Protein AF-A0AA47EKC7-F1 (afdb_monomer_lite)

pLDDT: mean 82.67, std 8.9, range [52.53, 94.5]

Structure (mmCIF, N/CA/C/O backbone):
data_AF-A0AA47EKC7-F1
#
_entry.id   AF-A0AA47EKC7-F1
#
loop_
_atom_site.group_PDB
_atom_site.id
_atom_site.type_symbol
_atom_site.label_atom_id
_atom_site.label_alt_id
_atom_site.label_comp_id
_atom_site.label_asym_id
_atom_site.label_entity_id
_atom_site.label_seq_id
_atom_site.pdbx_PDB_ins_code
_atom_site.Cartn_x
_atom_site.Cartn_y
_atom_site.Cartn_z
_atom_site.occupancy
_atom_site.B_iso_or_equiv
_atom_site.auth_seq_id
_atom_site.auth_comp_id
_atom_site.auth_asym_id
_atom_site.auth_atom_id
_atom_site.pdbx_PDB_model_num
ATOM 1 N N . 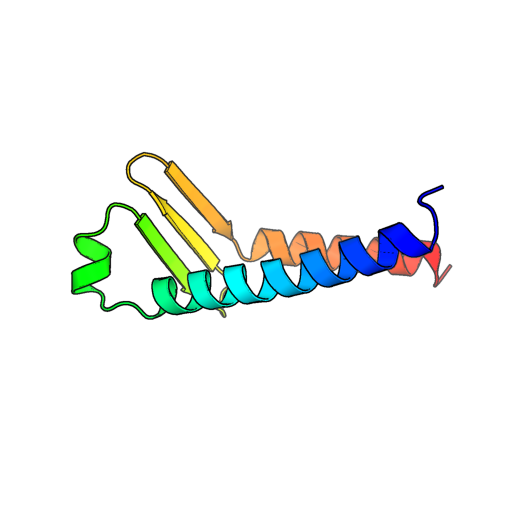MET A 1 1 ? 10.329 25.373 -11.716 1.00 52.53 1 MET A N 1
ATOM 2 C CA . MET A 1 1 ? 11.565 24.664 -11.305 1.00 52.53 1 MET A CA 1
ATOM 3 C C . MET A 1 1 ? 11.600 24.551 -9.788 1.00 52.53 1 MET A C 1
ATOM 5 O O . MET A 1 1 ? 11.835 25.551 -9.120 1.00 52.53 1 MET A O 1
ATOM 9 N N . PHE A 1 2 ? 11.337 23.369 -9.224 1.00 54.53 2 PHE A N 1
ATOM 10 C CA . PHE A 1 2 ? 11.563 23.142 -7.793 1.00 54.53 2 PHE A CA 1
ATOM 11 C C . PHE A 1 2 ? 13.060 23.308 -7.504 1.00 54.53 2 PHE A C 1
ATOM 13 O O . PHE A 1 2 ? 13.892 22.708 -8.187 1.00 54.53 2 PHE A O 1
ATOM 20 N N . LYS A 1 3 ? 13.425 24.154 -6.531 1.00 66.50 3 LYS A N 1
ATOM 21 C CA . LYS A 1 3 ? 14.829 24.309 -6.117 1.00 66.50 3 LYS A CA 1
ATOM 22 C C . LYS A 1 3 ? 15.375 22.920 -5.760 1.00 66.50 3 LYS A C 1
ATOM 24 O O . LYS A 1 3 ? 14.731 22.208 -4.994 1.00 66.50 3 LYS A O 1
ATOM 29 N N . LYS A 1 4 ? 16.554 22.544 -6.279 1.00 66.12 4 LYS A N 1
ATOM 30 C CA . LYS A 1 4 ? 17.196 21.219 -6.081 1.00 66.12 4 LYS A CA 1
ATOM 31 C C . LYS A 1 4 ? 17.182 20.725 -4.622 1.00 66.12 4 LYS A C 1
ATOM 33 O O . LYS A 1 4 ? 17.118 19.523 -4.394 1.00 66.12 4 LYS A O 1
ATOM 38 N N . GLY A 1 5 ? 17.212 21.634 -3.642 1.00 71.12 5 GLY A N 1
ATOM 39 C CA . GLY A 1 5 ? 17.082 21.304 -2.218 1.00 71.12 5 GLY A CA 1
ATOM 40 C C . GLY A 1 5 ? 15.704 20.760 -1.821 1.00 71.12 5 GLY A C 1
ATOM 41 O O . GLY A 1 5 ? 15.637 19.767 -1.111 1.00 71.12 5 GLY A O 1
ATOM 42 N N . ILE A 1 6 ? 14.613 21.340 -2.329 1.00 81.75 6 ILE A N 1
ATOM 43 C CA . ILE A 1 6 ? 13.227 20.960 -1.995 1.00 81.75 6 ILE A CA 1
ATOM 44 C C . ILE A 1 6 ? 12.923 19.527 -2.449 1.00 81.75 6 ILE A C 1
ATOM 46 O O . ILE A 1 6 ? 12.280 18.774 -1.725 1.00 81.75 6 ILE A O 1
ATOM 50 N N . ILE A 1 7 ? 13.451 19.120 -3.608 1.00 85.25 7 ILE A N 1
ATOM 51 C CA . ILE A 1 7 ? 13.251 17.770 -4.159 1.00 85.25 7 ILE A CA 1
ATOM 52 C C . ILE A 1 7 ? 13.789 16.693 -3.203 1.00 85.25 7 ILE A C 1
ATOM 54 O O . ILE A 1 7 ? 13.144 15.663 -3.033 1.00 85.25 7 ILE A O 1
ATOM 58 N N . LYS A 1 8 ? 14.922 16.939 -2.527 1.00 84.31 8 LYS A N 1
ATOM 59 C CA . LYS A 1 8 ? 15.488 15.992 -1.549 1.00 84.31 8 LYS A CA 1
ATOM 60 C C . LYS A 1 8 ? 14.555 15.774 -0.357 1.00 84.31 8 LYS A C 1
ATOM 62 O O . LYS A 1 8 ? 14.348 14.638 0.054 1.00 84.31 8 LYS A O 1
ATOM 67 N N . TYR A 1 9 ? 13.969 16.850 0.168 1.00 88.50 9 TYR A N 1
ATOM 68 C CA . TYR A 1 9 ? 13.023 16.763 1.283 1.00 88.50 9 TYR A CA 1
ATOM 69 C C . TYR A 1 9 ? 11.717 16.087 0.868 1.00 88.50 9 TYR A C 1
ATOM 71 O O . TYR A 1 9 ? 11.210 15.249 1.607 1.00 88.50 9 TYR A O 1
ATOM 79 N N . ILE A 1 10 ? 11.209 16.390 -0.331 1.00 89.50 10 ILE A N 1
ATOM 80 C CA . ILE A 1 10 ? 10.033 15.710 -0.887 1.00 89.50 10 ILE A CA 1
ATOM 81 C C . ILE A 1 10 ? 10.302 14.209 -1.016 1.00 89.50 10 ILE A C 1
ATOM 83 O O . ILE A 1 10 ? 9.476 13.407 -0.597 1.00 89.50 10 ILE A O 1
ATOM 87 N N . PHE A 1 11 ? 11.461 13.818 -1.547 1.00 90.56 11 PHE A N 1
ATOM 88 C CA . PHE A 1 11 ? 11.817 12.410 -1.698 1.00 90.56 11 PHE A CA 1
ATOM 89 C C . PHE A 1 11 ? 11.875 11.680 -0.350 1.00 90.56 11 PHE A C 1
ATOM 91 O O . PHE A 1 11 ? 11.312 10.596 -0.208 1.00 90.56 11 PHE A O 1
ATOM 98 N N . LEU A 1 12 ? 12.486 12.303 0.662 1.00 93.06 12 LEU A N 1
ATOM 99 C CA . LEU A 1 12 ? 12.544 11.746 2.012 1.00 93.06 12 LEU A CA 1
ATOM 100 C C . LEU A 1 12 ? 11.144 11.596 2.627 1.00 93.06 12 LEU A C 1
ATOM 102 O O . LEU A 1 12 ? 10.830 10.548 3.185 1.00 93.06 12 LEU A O 1
ATOM 106 N N . LEU A 1 13 ? 10.278 12.600 2.455 1.00 93.69 13 LEU A N 1
ATOM 107 C CA . LEU A 1 13 ? 8.880 12.529 2.883 1.00 93.69 13 LEU A CA 1
ATOM 108 C C . LEU A 1 13 ? 8.138 11.383 2.193 1.00 93.69 13 L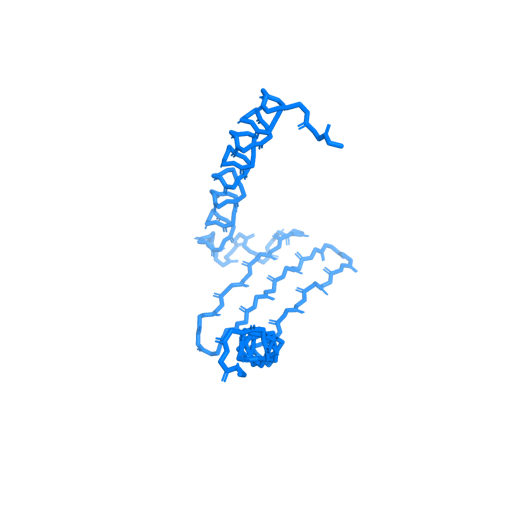EU A C 1
ATOM 110 O O . LEU A 1 13 ? 7.460 10.616 2.870 1.00 93.69 13 LEU A O 1
ATOM 114 N N . VAL A 1 14 ? 8.296 11.224 0.877 1.00 94.06 14 VAL A N 1
ATOM 115 C CA . VAL A 1 14 ? 7.665 10.133 0.118 1.00 94.06 14 VAL A CA 1
ATOM 116 C C . VAL A 1 14 ? 8.106 8.770 0.648 1.00 94.06 14 VAL A C 1
ATOM 118 O O . VAL A 1 14 ? 7.257 7.901 0.840 1.00 94.06 14 VAL A O 1
ATOM 121 N N . ILE A 1 15 ? 9.394 8.582 0.949 1.00 94.50 15 ILE A N 1
ATOM 122 C CA . ILE A 1 15 ? 9.892 7.332 1.544 1.00 94.50 15 ILE A CA 1
ATOM 123 C C . ILE A 1 15 ? 9.259 7.091 2.916 1.00 94.50 15 ILE A C 1
ATOM 125 O O . ILE A 1 15 ? 8.724 6.010 3.158 1.00 94.50 15 ILE A O 1
ATOM 129 N N . CYS A 1 16 ? 9.265 8.092 3.799 1.00 94.12 16 CYS A N 1
ATOM 130 C CA . CYS A 1 16 ? 8.662 7.971 5.127 1.00 94.12 16 CYS A CA 1
ATOM 131 C C . CYS A 1 16 ? 7.171 7.618 5.043 1.00 94.12 16 CYS A C 1
ATOM 133 O O . CYS A 1 16 ? 6.718 6.691 5.714 1.00 94.12 16 CYS A O 1
ATOM 135 N N . PHE A 1 17 ? 6.417 8.300 4.178 1.00 93.94 17 PHE A N 1
ATOM 136 C CA . PHE A 1 17 ? 5.009 7.989 3.942 1.00 93.94 17 PHE A CA 1
ATOM 137 C C . PHE A 1 17 ? 4.818 6.581 3.378 1.00 93.94 17 PHE A C 1
ATOM 139 O O . PHE A 1 17 ? 3.906 5.881 3.807 1.00 93.94 17 PHE A O 1
ATOM 146 N N . SER A 1 18 ? 5.692 6.135 2.475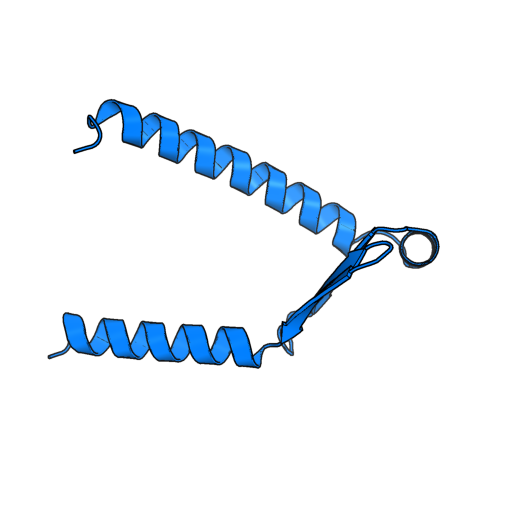 1.00 92.31 18 SER A N 1
ATOM 147 C CA . SER A 1 18 ? 5.617 4.791 1.891 1.00 92.31 18 SER A CA 1
ATOM 148 C C . SER A 1 18 ? 5.786 3.702 2.951 1.00 92.31 18 SER A C 1
ATOM 150 O O . SER A 1 18 ? 5.031 2.733 2.950 1.00 92.31 18 SER A O 1
ATOM 152 N N . ILE A 1 19 ? 6.715 3.883 3.897 1.00 93.56 19 ILE A N 1
ATOM 153 C CA . ILE A 1 19 ? 6.932 2.947 5.014 1.00 93.56 19 ILE A CA 1
ATOM 154 C C . ILE A 1 19 ? 5.694 2.886 5.921 1.00 93.56 19 ILE A C 1
ATOM 156 O O . ILE A 1 19 ? 5.254 1.797 6.291 1.00 93.56 19 ILE A O 1
ATOM 160 N N . LEU A 1 20 ? 5.102 4.041 6.249 1.00 93.38 20 LEU A N 1
ATOM 161 C CA . LEU A 1 20 ? 3.888 4.105 7.072 1.00 93.38 20 LEU A CA 1
ATOM 162 C C . LEU A 1 20 ? 2.697 3.429 6.386 1.00 93.38 20 LEU A C 1
ATOM 164 O O . LEU A 1 20 ? 1.983 2.651 7.018 1.00 93.38 20 LEU A O 1
ATOM 168 N N . ILE A 1 21 ? 2.501 3.697 5.092 1.00 91.00 21 ILE A N 1
ATOM 169 C CA . ILE A 1 21 ? 1.438 3.079 4.293 1.00 91.00 21 ILE A CA 1
ATOM 170 C C . ILE A 1 21 ? 1.639 1.565 4.240 1.00 91.00 21 ILE A C 1
ATOM 172 O O . ILE A 1 21 ? 0.686 0.823 4.464 1.00 91.00 21 ILE A O 1
ATOM 176 N N . TYR A 1 22 ? 2.868 1.102 4.004 1.00 88.88 22 TYR A N 1
ATOM 177 C CA . TYR A 1 22 ? 3.184 -0.324 3.967 1.00 88.88 22 TYR A CA 1
ATOM 178 C C . TYR A 1 22 ? 2.843 -1.018 5.291 1.00 88.88 22 TYR A C 1
ATOM 180 O O . TYR A 1 22 ? 2.089 -1.988 5.296 1.00 88.88 22 TYR A O 1
ATOM 188 N N . GLY A 1 23 ? 3.318 -0.482 6.422 1.00 89.38 23 GLY A N 1
ATOM 189 C CA . GLY A 1 23 ? 3.024 -1.052 7.741 1.00 89.38 23 GLY A CA 1
ATOM 190 C C . GLY A 1 23 ? 1.527 -1.064 8.058 1.00 89.38 23 GLY A C 1
ATOM 191 O O . GLY A 1 23 ? 1.004 -2.051 8.576 1.00 89.38 23 GLY A O 1
ATOM 192 N N . PHE A 1 24 ? 0.810 0.001 7.693 1.00 88.44 24 PHE A N 1
ATOM 193 C CA . PHE A 1 24 ? -0.642 0.070 7.854 1.00 88.44 24 PHE A CA 1
ATOM 194 C C . PHE A 1 24 ? -1.372 -0.997 7.026 1.00 88.44 24 PHE A C 1
ATOM 196 O O . PHE A 1 24 ? -2.298 -1.639 7.528 1.00 88.44 24 PHE A O 1
ATOM 203 N N . VAL A 1 25 ? -0.966 -1.202 5.774 1.00 86.75 25 VAL A N 1
ATOM 204 C CA . VAL A 1 25 ? -1.547 -2.214 4.882 1.00 86.75 25 VAL A CA 1
ATOM 205 C C . VAL A 1 25 ? -1.279 -3.625 5.413 1.00 86.75 25 VAL A C 1
ATOM 207 O O . VAL A 1 25 ? -2.227 -4.399 5.556 1.00 86.75 25 VAL A O 1
ATOM 210 N N . GLU A 1 26 ? -0.038 -3.923 5.798 1.00 87.06 26 GLU A N 1
ATOM 211 C CA . GLU A 1 26 ? 0.385 -5.229 6.321 1.00 87.06 26 GLU A CA 1
ATOM 212 C C . GLU A 1 26 ? -0.433 -5.648 7.553 1.00 87.06 26 GLU A C 1
ATOM 214 O O . GLU A 1 26 ? -1.014 -6.735 7.600 1.00 87.06 26 GLU A O 1
ATOM 219 N N . VAL A 1 27 ? -0.563 -4.748 8.534 1.00 87.69 27 VAL A N 1
ATOM 220 C CA . VAL A 1 27 ? -1.332 -5.002 9.765 1.00 87.69 27 VAL A CA 1
ATOM 221 C C . VAL A 1 27 ? -2.805 -5.279 9.462 1.00 87.69 27 VAL A C 1
ATOM 223 O O . VAL A 1 27 ? -3.424 -6.145 10.081 1.00 87.69 27 VAL A O 1
ATOM 226 N N . ASN A 1 28 ? -3.390 -4.558 8.506 1.00 85.25 28 ASN A N 1
ATOM 227 C CA . ASN A 1 28 ? -4.803 -4.719 8.174 1.00 85.25 28 ASN A CA 1
ATOM 228 C C . ASN A 1 28 ? -5.095 -5.972 7.343 1.00 85.25 28 ASN A C 1
ATOM 230 O O . ASN A 1 28 ? -6.174 -6.549 7.502 1.00 85.25 28 ASN A O 1
ATOM 234 N N . ILE A 1 29 ? -4.165 -6.393 6.481 1.00 83.94 29 ILE A N 1
ATOM 235 C CA . ILE A 1 29 ? -4.291 -7.631 5.702 1.00 83.94 29 ILE A CA 1
ATOM 236 C C . ILE A 1 29 ? -4.151 -8.847 6.618 1.00 83.94 29 ILE A C 1
ATOM 238 O O . ILE A 1 29 ? -4.969 -9.765 6.521 1.00 83.94 29 ILE A O 1
ATOM 242 N N . ASN A 1 30 ? -3.184 -8.828 7.539 1.00 84.50 30 ASN A N 1
ATOM 243 C CA . ASN A 1 30 ? -2.854 -9.972 8.395 1.00 84.50 30 ASN A CA 1
ATOM 244 C C . ASN A 1 30 ? -3.729 -10.103 9.649 1.00 84.50 30 ASN A C 1
ATOM 246 O O . ASN A 1 30 ? -3.550 -11.034 10.433 1.00 84.50 30 ASN A O 1
ATOM 250 N N . LYS A 1 31 ? -4.675 -9.185 9.877 1.00 85.00 31 LYS A N 1
ATOM 251 C CA . LYS A 1 31 ? -5.550 -9.272 11.050 1.00 85.00 31 LYS A CA 1
ATOM 252 C C . LYS A 1 31 ? -6.445 -10.530 10.993 1.00 85.00 31 LYS A C 1
ATOM 254 O O . LYS A 1 31 ? -6.907 -10.885 9.906 1.00 85.00 31 LYS A O 1
ATOM 259 N N . PRO A 1 32 ? -6.750 -11.173 12.136 1.00 84.12 32 PRO A N 1
ATOM 260 C CA . PRO A 1 32 ? -7.591 -12.372 12.173 1.00 84.12 32 PRO A CA 1
ATOM 261 C C . PRO A 1 32 ? -8.991 -12.124 11.600 1.00 84.12 32 PRO A C 1
ATOM 263 O O . PRO A 1 32 ? -9.546 -11.037 11.779 1.00 84.12 32 PRO A O 1
ATOM 266 N N . GLU A 1 33 ? -9.601 -13.139 10.985 1.00 80.62 33 GLU A N 1
ATOM 267 C CA . GLU A 1 33 ? -10.937 -13.032 10.369 1.00 80.62 33 GLU A CA 1
ATOM 268 C C . GLU A 1 33 ? -12.007 -12.552 11.357 1.00 80.62 33 GLU A C 1
ATOM 270 O O . GLU A 1 33 ? -12.747 -11.622 11.053 1.00 80.62 33 GLU A O 1
ATOM 275 N N . LEU A 1 34 ? -11.989 -13.051 12.597 1.00 80.06 34 LEU A N 1
ATOM 276 C CA . LEU A 1 34 ? -12.892 -12.601 13.668 1.00 80.06 34 LEU A CA 1
ATOM 277 C C . LEU A 1 34 ? -12.809 -11.088 13.944 1.00 80.06 34 LEU A C 1
ATOM 279 O O . LEU A 1 34 ? -13.788 -10.461 14.353 1.00 80.06 34 LEU A O 1
ATOM 283 N N . VAL A 1 35 ? -11.632 -10.489 13.742 1.00 80.44 35 VAL A N 1
ATOM 284 C CA . VAL A 1 35 ? -11.415 -9.043 13.883 1.00 80.44 35 VAL A CA 1
ATOM 285 C C . VAL A 1 35 ? -11.814 -8.315 12.598 1.00 80.44 35 VAL A C 1
ATOM 287 O O . VAL A 1 35 ? -12.318 -7.197 12.681 1.00 80.44 35 VAL A O 1
ATOM 290 N N . LYS A 1 36 ? -11.635 -8.930 11.417 1.00 81.44 36 LYS A N 1
ATOM 291 C CA . LYS A 1 36 ? -12.135 -8.411 10.128 1.00 81.44 36 LYS A CA 1
ATOM 292 C C . LYS A 1 36 ? -13.652 -8.265 10.139 1.00 81.44 36 LYS A C 1
ATOM 294 O O . LYS A 1 36 ? -14.131 -7.177 9.846 1.00 81.44 36 LYS A O 1
ATOM 299 N N . GLU A 1 37 ? -14.378 -9.297 10.556 1.00 79.38 37 GLU A N 1
ATOM 300 C CA . GLU A 1 37 ? -15.848 -9.327 10.543 1.00 79.38 3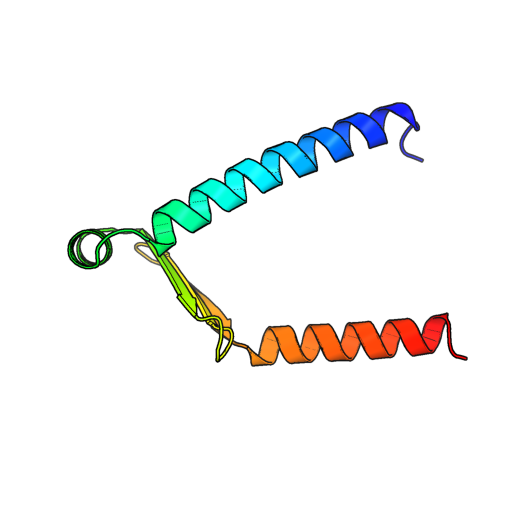7 GLU A CA 1
ATOM 301 C C . GLU A 1 37 ? -16.488 -8.276 11.456 1.00 79.38 37 GLU A C 1
ATOM 303 O O . GLU A 1 37 ? -17.521 -7.697 11.130 1.00 79.38 37 GLU A O 1
ATOM 308 N N . LYS A 1 38 ? -15.856 -7.984 12.599 1.00 82.25 38 LYS A N 1
ATOM 309 C CA . LYS A 1 38 ? -16.334 -6.956 13.538 1.00 82.25 38 LYS A CA 1
ATOM 310 C C . LYS A 1 38 ? -15.876 -5.543 13.171 1.00 82.25 38 LYS A C 1
ATOM 312 O O . LYS A 1 38 ? -16.310 -4.573 13.798 1.00 82.25 38 LYS A O 1
ATOM 317 N N . SER A 1 39 ? -14.971 -5.400 12.204 1.00 79.88 39 SER A N 1
ATOM 318 C CA . SER A 1 39 ? -14.372 -4.116 11.862 1.00 79.88 39 SER A CA 1
ATOM 319 C C . SER A 1 39 ? -15.194 -3.375 10.815 1.00 79.88 39 SER A C 1
ATOM 321 O O . SER A 1 39 ? -15.611 -3.927 9.807 1.00 79.88 39 SER A O 1
ATOM 323 N N . LYS A 1 40 ? -15.359 -2.064 11.015 1.00 83.88 40 LYS A N 1
ATOM 324 C CA . LYS A 1 40 ? -15.947 -1.152 10.016 1.00 83.88 40 LYS A CA 1
ATOM 325 C C . LYS A 1 40 ? -14.970 -0.797 8.889 1.00 83.88 40 LYS A C 1
ATOM 327 O O . LYS A 1 40 ? -15.292 0.064 8.073 1.00 83.88 40 LYS A O 1
ATOM 332 N N . PHE A 1 41 ? -13.769 -1.368 8.910 1.00 85.25 41 PHE A N 1
ATOM 333 C CA . PHE A 1 41 ? -12.700 -1.121 7.959 1.00 85.25 41 PHE A CA 1
ATOM 334 C C . PHE A 1 41 ? -11.932 -2.419 7.712 1.00 85.25 41 PHE A C 1
ATOM 336 O O . PHE A 1 41 ? -11.368 -2.982 8.647 1.00 85.25 41 PHE A O 1
ATOM 343 N N . THR A 1 42 ? -11.849 -2.886 6.474 1.00 86.19 42 THR A N 1
ATOM 344 C CA . THR A 1 42 ? -11.221 -4.166 6.134 1.00 86.19 42 THR A CA 1
ATOM 345 C C . THR A 1 42 ? -10.403 -4.007 4.869 1.00 86.19 42 THR A C 1
ATOM 347 O O . THR A 1 42 ? -10.883 -3.443 3.894 1.00 86.19 42 THR A O 1
ATOM 350 N N . MET A 1 43 ? -9.168 -4.508 4.876 1.00 85.69 43 MET A N 1
ATOM 351 C CA . MET A 1 43 ? -8.352 -4.602 3.671 1.00 85.69 43 MET A CA 1
ATOM 352 C C . MET A 1 43 ? -8.070 -6.062 3.362 1.00 85.69 43 MET A C 1
ATOM 354 O O . MET A 1 43 ? -7.670 -6.827 4.241 1.00 85.69 43 MET A O 1
ATOM 358 N N . ASN A 1 44 ? -8.286 -6.430 2.108 1.00 83.62 44 ASN A N 1
ATOM 359 C CA . ASN A 1 44 ? -7.994 -7.746 1.578 1.00 83.62 44 ASN A CA 1
ATOM 360 C C . ASN A 1 44 ? -7.129 -7.588 0.335 1.00 83.62 44 ASN A C 1
ATOM 362 O O . ASN A 1 44 ? -7.410 -6.764 -0.534 1.00 83.62 44 ASN A O 1
ATOM 366 N N . PHE A 1 45 ? -6.079 -8.394 0.267 1.00 81.06 45 PHE A N 1
ATOM 367 C CA . PHE A 1 45 ? -5.169 -8.443 -0.861 1.00 81.06 45 PHE A CA 1
ATOM 368 C C . PHE A 1 45 ? -4.982 -9.899 -1.264 1.00 81.06 45 PHE A C 1
ATOM 370 O O . PHE A 1 45 ? -4.626 -10.739 -0.437 1.00 81.06 45 PHE A O 1
ATOM 377 N N . LYS A 1 46 ? -5.236 -10.197 -2.532 1.00 79.88 46 LYS A N 1
ATOM 378 C CA . LYS A 1 46 ? -4.850 -11.449 -3.174 1.00 79.88 46 LYS A CA 1
ATOM 379 C C . LYS A 1 46 ? -3.852 -11.115 -4.261 1.00 79.88 46 LYS A C 1
ATOM 381 O O . LYS A 1 46 ? -4.038 -10.165 -5.011 1.00 79.88 46 LYS A O 1
ATOM 386 N N . LEU A 1 47 ? -2.781 -11.895 -4.322 1.00 72.06 47 LEU A N 1
ATOM 387 C CA . LEU A 1 47 ? -1.705 -11.686 -5.285 1.00 72.06 47 LEU A CA 1
ATOM 388 C C . LEU A 1 47 ? -2.007 -12.370 -6.626 1.00 72.06 47 LEU A C 1
ATOM 390 O O . LEU A 1 47 ? -1.570 -11.887 -7.666 1.00 72.06 47 LEU A O 1
ATOM 394 N N . ASN A 1 48 ? -2.776 -13.468 -6.612 1.00 70.50 48 ASN A N 1
ATOM 395 C CA . ASN A 1 48 ? -3.158 -14.197 -7.818 1.00 70.50 48 ASN A CA 1
ATOM 396 C C . ASN A 1 48 ? -4.596 -14.768 -7.730 1.00 70.50 48 ASN A C 1
ATOM 398 O O . ASN A 1 48 ? -4.816 -15.721 -6.979 1.00 70.50 48 ASN A O 1
ATOM 402 N N . PRO A 1 49 ? -5.575 -14.219 -8.476 1.00 71.31 49 PRO A N 1
ATOM 403 C CA . PRO A 1 49 ? -5.469 -12.993 -9.271 1.00 71.31 49 PRO A CA 1
ATOM 404 C C . PRO A 1 49 ? -5.169 -11.781 -8.377 1.00 71.31 49 PRO A C 1
ATOM 406 O O . PRO A 1 49 ? -5.549 -11.775 -7.206 1.00 71.31 49 PRO A O 1
ATOM 409 N N . LEU A 1 50 ? -4.475 -10.778 -8.926 1.00 73.56 50 LEU A N 1
ATOM 410 C CA . LEU A 1 50 ? -4.169 -9.540 -8.208 1.00 73.56 50 LEU A CA 1
ATOM 411 C C . LEU A 1 50 ? -5.489 -8.811 -7.917 1.00 73.56 50 LEU A C 1
ATOM 413 O O . LEU A 1 50 ? -6.113 -8.279 -8.829 1.00 73.56 50 LEU A O 1
ATOM 417 N N . ASP A 1 51 ? -5.945 -8.852 -6.673 1.00 81.25 51 ASP A N 1
ATOM 418 C CA . ASP A 1 51 ? -7.227 -8.304 -6.231 1.00 81.25 51 ASP A CA 1
ATOM 419 C C . ASP A 1 51 ? -6.996 -7.568 -4.917 1.00 81.25 51 ASP A C 1
ATOM 421 O O . ASP A 1 51 ? -6.555 -8.155 -3.924 1.00 81.25 51 ASP A O 1
ATOM 425 N N . PHE A 1 52 ? -7.242 -6.264 -4.927 1.00 83.50 52 PHE A N 1
ATOM 426 C CA . PHE A 1 52 ? -7.110 -5.426 -3.748 1.00 83.50 52 PHE A CA 1
ATOM 427 C C . PHE A 1 52 ? -8.458 -4.803 -3.430 1.00 83.50 52 PHE A C 1
ATOM 429 O O . PHE A 1 52 ? -9.045 -4.097 -4.252 1.00 83.50 52 PHE A O 1
ATOM 436 N N . ARG A 1 53 ? -8.936 -5.046 -2.211 1.00 86.81 53 ARG A N 1
ATOM 437 C CA . ARG A 1 53 ? -10.221 -4.553 -1.735 1.00 86.81 53 ARG A CA 1
ATOM 438 C C . ARG A 1 53 ? -10.073 -3.851 -0.394 1.00 86.81 53 ARG A C 1
ATOM 440 O O . ARG A 1 53 ? -9.554 -4.429 0.557 1.00 86.81 53 ARG A O 1
ATOM 447 N N . ILE A 1 54 ? -10.603 -2.637 -0.314 1.00 86.50 54 ILE A N 1
ATOM 448 C CA . ILE A 1 54 ? -10.808 -1.886 0.921 1.00 86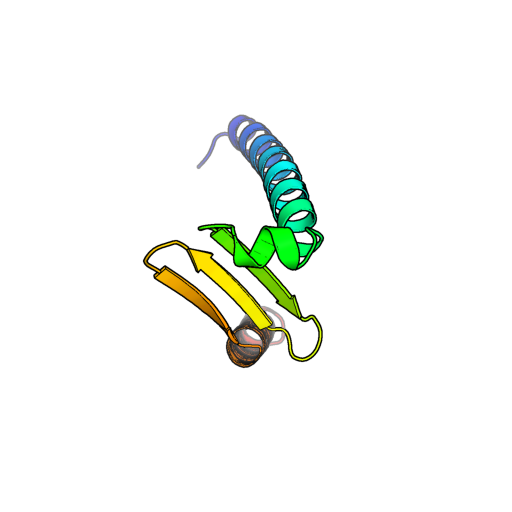.50 54 ILE A CA 1
ATOM 449 C C . ILE A 1 54 ? -12.310 -1.739 1.135 1.00 86.50 54 ILE A C 1
ATOM 451 O O . ILE A 1 54 ? -13.001 -1.097 0.347 1.00 86.50 54 ILE A O 1
ATOM 455 N N . GLU A 1 55 ? -12.817 -2.304 2.218 1.00 85.38 55 GLU A N 1
ATOM 456 C CA . GLU A 1 55 ? -14.199 -2.146 2.654 1.00 85.38 55 GLU A CA 1
ATOM 457 C C . GLU A 1 55 ? -14.235 -1.212 3.860 1.00 85.38 55 GLU A C 1
ATOM 459 O O . GLU A 1 55 ? -13.468 -1.359 4.808 1.00 85.38 55 GLU A O 1
ATOM 464 N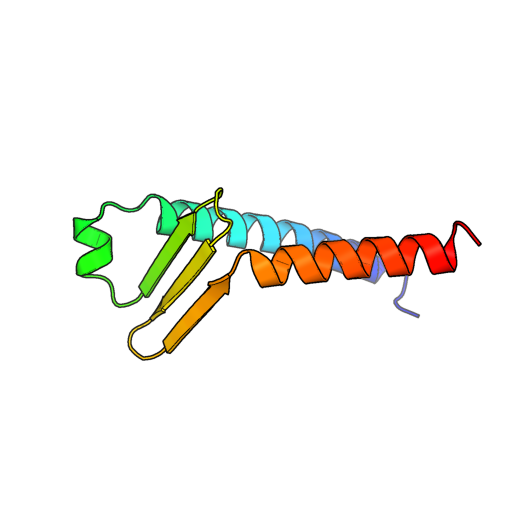 N . THR A 1 56 ? -15.122 -0.229 3.825 1.00 86.44 56 THR A N 1
ATOM 465 C CA . THR A 1 56 ? -15.405 0.686 4.934 1.00 86.44 56 THR A CA 1
ATOM 466 C C . THR A 1 56 ? -16.895 0.624 5.265 1.00 86.44 56 THR A C 1
ATOM 468 O O . THR A 1 56 ? -17.668 0.023 4.523 1.00 86.44 56 THR A O 1
ATOM 471 N N . LYS A 1 57 ? -17.342 1.298 6.333 1.00 82.44 57 LYS A N 1
ATOM 472 C CA . LYS A 1 57 ? -18.758 1.307 6.757 1.00 82.44 57 LYS A CA 1
ATOM 473 C C . LYS A 1 57 ? -19.760 1.647 5.634 1.00 82.44 57 LYS A C 1
ATOM 475 O O . LYS A 1 57 ? -20.909 1.233 5.728 1.00 82.44 57 LYS A O 1
ATOM 480 N N . GLY A 1 58 ? -19.362 2.426 4.625 1.00 82.19 58 GLY A N 1
ATOM 481 C CA . GLY A 1 58 ? -20.261 2.862 3.547 1.00 82.19 58 GLY A CA 1
ATOM 482 C C . GLY A 1 58 ? -19.683 2.797 2.135 1.00 82.19 58 GLY A C 1
ATOM 483 O O . GLY A 1 58 ? -20.395 3.110 1.189 1.00 82.19 58 GLY A O 1
ATOM 484 N N . TYR A 1 59 ? -18.418 2.407 1.976 1.00 79.75 59 TYR A N 1
ATOM 485 C CA . TYR A 1 59 ? -17.748 2.390 0.676 1.00 79.75 59 TYR A CA 1
ATOM 486 C C . TYR A 1 59 ? -16.905 1.138 0.525 1.00 79.75 59 TYR A C 1
ATOM 488 O O . TYR A 1 59 ? -16.182 0.764 1.450 1.00 79.75 59 TYR A O 1
ATOM 496 N N . VAL A 1 60 ? -16.958 0.547 -0.664 1.00 82.44 60 VAL A N 1
ATOM 497 C CA . VAL A 1 60 ? -16.078 -0.542 -1.077 1.00 82.44 60 VAL A CA 1
ATOM 498 C C . VAL A 1 60 ? -15.244 -0.047 -2.247 1.00 82.44 60 VAL A C 1
ATOM 500 O O . VAL A 1 60 ? -15.771 0.234 -3.321 1.00 82.44 60 VAL A O 1
ATOM 503 N N . PHE A 1 61 ? -13.938 0.056 -2.035 1.00 81.69 61 PHE A N 1
ATOM 504 C CA . PHE A 1 61 ? -12.965 0.277 -3.093 1.00 81.69 61 PHE A CA 1
ATOM 505 C C . PHE A 1 61 ? -12.395 -1.076 -3.488 1.00 81.69 61 PHE A C 1
ATOM 507 O O . PHE A 1 61 ? -11.904 -1.812 -2.635 1.00 81.69 61 PHE A O 1
ATOM 514 N N . TYR A 1 62 ? -12.460 -1.419 -4.767 1.00 79.75 62 TYR A N 1
ATOM 515 C CA . TYR A 1 62 ? -11.879 -2.652 -5.277 1.00 79.75 62 TYR A CA 1
ATOM 516 C C . TYR A 1 62 ? -11.114 -2.364 -6.562 1.00 79.75 62 TYR A C 1
ATOM 518 O O . TYR A 1 62 ? -11.562 -1.589 -7.408 1.00 79.75 62 TYR A O 1
ATOM 526 N N . THR A 1 63 ? -9.954 -2.990 -6.710 1.00 75.62 63 THR A N 1
ATOM 527 C CA . THR A 1 63 ? -9.196 -2.990 -7.956 1.00 75.62 63 THR A CA 1
ATOM 528 C C . THR A 1 63 ? -9.053 -4.434 -8.416 1.00 75.62 63 THR A C 1
ATOM 530 O O . THR A 1 63 ? -8.577 -5.302 -7.692 1.00 75.62 63 THR A O 1
ATOM 533 N N . ASN A 1 64 ? -9.533 -4.706 -9.628 1.00 72.88 64 ASN A N 1
ATOM 534 C CA . ASN A 1 64 ? -9.414 -6.018 -10.255 1.00 72.88 64 ASN A CA 1
ATOM 535 C C . ASN A 1 64 ? -8.074 -6.092 -11.000 1.00 72.88 64 ASN A C 1
ATOM 537 O O . ASN A 1 64 ? -7.645 -5.098 -11.587 1.00 72.88 64 ASN A O 1
ATOM 541 N N . GLY A 1 65 ? -7.444 -7.264 -11.056 1.00 69.62 65 GLY A N 1
ATOM 542 C CA . GLY A 1 65 ? -6.179 -7.501 -11.755 1.00 69.62 65 GLY A CA 1
ATOM 543 C C . GLY A 1 65 ? -6.169 -7.048 -13.217 1.00 69.62 65 GLY A C 1
ATOM 544 O O . GLY A 1 65 ? -5.118 -6.652 -13.718 1.00 69.62 65 GLY A O 1
ATOM 545 N N . LYS A 1 66 ? -7.337 -6.982 -13.880 1.00 72.88 66 LYS A N 1
ATOM 546 C CA . LYS A 1 66 ? -7.474 -6.359 -15.213 1.00 72.88 66 LYS A CA 1
ATOM 547 C C . LYS A 1 66 ? -7.015 -4.896 -15.250 1.00 72.88 66 LYS A C 1
ATOM 549 O O . LYS A 1 66 ? -6.421 -4.473 -16.232 1.00 72.88 66 LYS A O 1
ATOM 554 N N . PHE A 1 67 ? -7.254 -4.126 -14.189 1.00 71.38 67 PHE A N 1
ATOM 555 C CA . PHE A 1 67 ? -6.825 -2.728 -14.098 1.00 71.38 67 PHE A CA 1
ATOM 556 C C . PHE A 1 67 ? -5.296 -2.608 -14.120 1.00 71.38 67 PHE A C 1
ATOM 558 O O . PHE A 1 67 ? -4.750 -1.816 -14.885 1.00 71.38 67 PHE A O 1
ATOM 565 N N . PHE A 1 68 ? -4.598 -3.442 -13.342 1.00 69.25 68 PHE A N 1
ATOM 566 C CA . PHE A 1 68 ? -3.134 -3.471 -13.330 1.00 69.25 68 PHE A CA 1
ATOM 567 C C . PHE A 1 68 ? -2.545 -4.001 -14.637 1.00 69.25 68 PHE A C 1
ATOM 569 O O . PHE A 1 68 ? -1.528 -3.479 -15.088 1.00 69.25 68 PHE A O 1
ATOM 576 N N . TYR A 1 69 ? -3.189 -4.991 -15.263 1.00 74.00 69 TYR A N 1
ATOM 577 C CA . TYR A 1 69 ? -2.780 -5.485 -16.577 1.00 74.00 69 TYR A CA 1
ATOM 578 C C . TYR A 1 69 ? -2.837 -4.369 -17.630 1.00 74.00 69 TYR A C 1
ATOM 580 O O . TYR A 1 69 ? -1.837 -4.111 -18.292 1.00 74.00 69 TYR A O 1
ATOM 588 N N . ASN A 1 70 ? -3.945 -3.626 -17.688 1.00 80.50 70 ASN A N 1
ATOM 589 C CA . ASN A 1 70 ? -4.116 -2.515 -18.627 1.00 80.50 70 ASN A CA 1
ATOM 590 C C . ASN A 1 70 ? -3.122 -1.368 -18.381 1.00 80.50 70 ASN A C 1
ATOM 592 O O . ASN A 1 70 ? -2.655 -0.743 -19.330 1.00 80.50 70 ASN A O 1
ATOM 596 N N . ILE A 1 71 ? -2.795 -1.067 -17.116 1.00 81.69 71 ILE A N 1
ATOM 597 C CA . ILE A 1 71 ? -1.757 -0.076 -16.787 1.00 81.69 71 ILE A CA 1
ATOM 598 C C . ILE A 1 71 ? -0.389 -0.568 -17.253 1.00 81.69 71 ILE A C 1
ATOM 600 O O . ILE A 1 71 ? 0.351 0.197 -17.867 1.00 81.69 71 ILE A O 1
ATOM 604 N N . LYS A 1 72 ? -0.055 -1.834 -16.977 1.00 81.00 72 LYS A N 1
ATOM 605 C CA . LYS A 1 72 ? 1.220 -2.431 -17.385 1.00 81.00 72 LYS A CA 1
ATOM 606 C C . LYS A 1 72 ? 1.385 -2.374 -18.903 1.00 81.00 72 LYS A C 1
ATOM 608 O O . LYS A 1 72 ? 2.438 -1.951 -19.366 1.00 81.00 72 LYS A O 1
ATOM 613 N N . GLU A 1 73 ? 0.355 -2.767 -19.644 1.00 88.69 73 GLU A N 1
ATOM 614 C CA . GLU A 1 73 ? 0.343 -2.752 -21.108 1.00 88.69 73 GLU A CA 1
ATOM 615 C C . GLU A 1 73 ? 0.538 -1.327 -21.643 1.00 88.69 73 GLU A C 1
ATOM 617 O O . GLU A 1 73 ? 1.509 -1.070 -22.347 1.00 88.69 73 GLU A O 1
ATOM 622 N N . LYS A 1 74 ? -0.249 -0.354 -21.159 1.00 88.38 74 LYS A N 1
ATOM 623 C CA . LYS A 1 74 ? -0.078 1.061 -21.532 1.00 88.38 74 LYS A CA 1
ATOM 624 C C . LYS A 1 74 ? 1.303 1.626 -21.207 1.00 88.38 74 LYS A C 1
ATOM 626 O O . LYS A 1 74 ? 1.828 2.431 -21.974 1.00 88.38 74 LYS A O 1
ATOM 631 N N . CYS A 1 75 ? 1.883 1.259 -20.065 1.00 86.69 75 CYS A N 1
ATOM 632 C CA . CYS A 1 75 ? 3.234 1.686 -19.701 1.00 86.69 75 CYS A CA 1
ATOM 633 C C . CYS A 1 75 ? 4.285 1.114 -20.659 1.00 86.69 75 CYS A C 1
ATOM 635 O O . CYS A 1 75 ? 5.205 1.839 -21.031 1.00 86.69 75 CYS A O 1
ATOM 637 N N . ILE A 1 76 ? 4.144 -0.153 -21.063 1.00 89.62 76 ILE A N 1
ATOM 638 C CA . ILE A 1 76 ? 5.024 -0.792 -22.050 1.00 89.62 76 ILE A CA 1
ATOM 639 C C . ILE A 1 76 ? 4.873 -0.109 -23.411 1.00 89.62 76 ILE A C 1
ATOM 641 O O . ILE A 1 76 ? 5.882 0.248 -24.015 1.00 89.62 76 ILE A O 1
ATOM 645 N N . ASP A 1 77 ? 3.642 0.145 -23.854 1.00 92.31 77 ASP A N 1
ATOM 646 C CA . ASP A 1 77 ? 3.371 0.827 -25.123 1.00 92.31 77 ASP A CA 1
ATOM 647 C C . ASP A 1 77 ? 3.996 2.225 -25.149 1.00 92.31 77 ASP A C 1
ATOM 649 O O . ASP A 1 77 ? 4.719 2.573 -26.081 1.00 92.31 77 ASP A O 1
ATOM 653 N N . THR A 1 78 ? 3.801 2.992 -24.073 1.00 91.00 78 THR A N 1
ATOM 654 C CA . THR A 1 78 ? 4.375 4.340 -23.925 1.00 91.00 78 THR A CA 1
ATOM 655 C C . THR A 1 78 ? 5.904 4.299 -23.918 1.00 91.00 78 THR A C 1
ATOM 657 O O . THR A 1 78 ? 6.556 5.141 -24.531 1.00 91.00 78 THR A O 1
ATOM 660 N N . TYR A 1 79 ? 6.504 3.323 -23.229 1.00 90.31 79 TYR A N 1
ATOM 661 C CA . TYR A 1 79 ? 7.956 3.148 -23.212 1.00 90.31 79 TYR A CA 1
ATOM 662 C C . TYR A 1 79 ? 8.500 2.844 -24.613 1.00 90.31 79 TYR A C 1
ATOM 664 O O . TYR A 1 79 ? 9.466 3.473 -25.048 1.00 90.31 79 TYR A O 1
ATOM 672 N N . ASN A 1 80 ? 7.860 1.925 -25.336 1.00 93.38 80 ASN A N 1
ATOM 673 C CA . ASN A 1 80 ? 8.272 1.559 -26.686 1.00 93.38 80 ASN A CA 1
ATOM 674 C C . ASN A 1 80 ? 8.142 2.738 -27.660 1.00 93.38 80 ASN A C 1
ATOM 676 O O . ASN A 1 80 ? 9.045 2.960 -28.460 1.00 93.38 80 ASN A O 1
ATOM 680 N N . GLU A 1 81 ? 7.073 3.533 -27.561 1.00 92.25 81 GLU A N 1
ATOM 681 C CA . GLU A 1 81 ? 6.875 4.718 -28.406 1.00 92.25 81 GLU A CA 1
ATOM 682 C C . GLU A 1 81 ? 7.966 5.783 -28.205 1.00 92.25 81 GLU A C 1
ATOM 684 O O . GLU A 1 81 ? 8.389 6.423 -29.168 1.00 92.25 81 GLU A O 1
ATOM 689 N N . ILE A 1 82 ? 8.429 5.974 -26.965 1.00 92.12 82 ILE A N 1
ATOM 690 C CA . ILE A 1 82 ? 9.415 7.008 -26.623 1.00 92.12 82 ILE A CA 1
ATOM 691 C C . ILE A 1 82 ? 10.852 6.553 -26.914 1.00 92.12 82 ILE A C 1
ATOM 693 O O . ILE A 1 82 ? 11.670 7.370 -27.333 1.00 92.12 82 ILE A O 1
ATOM 697 N N . PHE A 1 83 ? 11.180 5.283 -26.649 1.00 88.62 83 PHE A N 1
ATOM 698 C CA . PHE A 1 83 ? 12.573 4.818 -26.590 1.00 88.62 83 PHE A CA 1
ATOM 699 C C . PHE A 1 83 ? 12.957 3.771 -27.640 1.00 88.62 83 PHE A C 1
ATOM 701 O O . PHE A 1 83 ? 14.148 3.587 -27.873 1.00 88.62 83 PHE A O 1
ATOM 708 N N . MET A 1 84 ? 11.989 3.074 -28.243 1.00 78.44 84 MET A N 1
ATOM 709 C CA . MET A 1 84 ? 12.238 1.972 -29.191 1.00 78.44 84 MET A CA 1
ATOM 710 C C . MET A 1 84 ? 11.814 2.317 -30.628 1.00 78.44 84 MET A C 1
ATOM 712 O O . MET A 1 84 ? 11.769 1.429 -31.479 1.00 78.44 84 MET A O 1
ATOM 716 N N . LYS A 1 85 ? 11.481 3.585 -30.884 1.00 55.69 85 LYS A N 1
ATOM 717 C CA . LYS A 1 85 ? 11.153 4.114 -32.209 1.00 55.69 85 LYS A CA 1
ATOM 718 C C . LYS A 1 85 ? 12.403 4.549 -32.964 1.00 55.69 85 LYS A C 1
ATOM 720 O O . LYS A 1 85 ? 13.268 5.198 -32.334 1.00 55.69 85 LYS A O 1
#

Organism: NCBI:txid238834

Secondary structure (DSSP, 8-state):
---HHHHHHHHHHHHHHHHHHHHHHHHHHSS-HHHHHH-SEEEEEEETTEEEEEEESS-EEEEEHHHHHHHHHHHHHHHHHHH--

Radius of gyration: 18.13 Å; chains: 1; bounding box: 38×39×46 Å

Foldseek 3Di:
DPDPVVVVVVVVVVVVVVVVVVVVQVCQQPDDVVCQVPDQWHWHADVVQGKTWIHHVPDIDIDGSVVVVVVVVVVVVVCCVVPVD

Sequence (85 aa):
MFKKGIIKYIFLLVICFSILIYGFVEVNINKPELVKEKSKFTMNFKLNPLDFRIETKGYVFYTNGKFFYNIKEKCIDTYNEIFMK